Protein AF-A0A375EE39-F1 (afdb_monomer)

Solvent-accessible surface area (backbone atoms only — not comparable to full-atom values): 5450 Å² total; per-residue (Å²): 112,99,53,68,86,57,67,49,69,50,74,69,42,86,95,70,42,64,50,80,46,69,69,81,86,73,96,62,90,84,80,84,76,62,65,34,84,89,74,76,37,60,83,57,94,80,86,80,92,66,60,76,90,55,41,67,81,78,46,63,74,92,48,50,66,56,51,52,51,50,53,51,59,52,64,76,52,83,119

Sequence (79 aa):
MPWGEDYRETEPYSKGKVGRLYLALSRRGDVSLPVSAELGRPEHLEFRWVPLERAKEVLPPRFWWILQWAQVKVSSEGV

Secondary structure (DSSP, 8-state):
-TTTT-EEEPPPBTTTB--EEE----SS-----PBPTTTSSBS-S------GGGHHHHS-GGGHHHHHHHHHHHHHTT-

Mean predicted aligned error: 4.64 Å

Organism: NCBI:txid164546

InterPro domains:
  IPR015797 NUDIX hydrolase-like domain superfamily [SSF55811] (13-71)

Radius of gyration: 14.57 Å; Cα contacts (8 Å, |Δi|>4): 60; chains: 1; bounding box: 31×24×38 Å

Structure (mmCIF, N/CA/C/O backbone):
data_AF-A0A375EE39-F1
#
_entry.id   AF-A0A375EE39-F1
#
loop_
_atom_site.group_PDB
_atom_site.id
_atom_site.type_symbol
_atom_site.label_atom_id
_atom_site.label_alt_id
_atom_site.label_comp_id
_atom_site.label_asym_id
_atom_site.label_entity_id
_atom_site.label_seq_id
_atom_site.pdbx_PDB_ins_code
_atom_site.Cartn_x
_atom_site.Cartn_y
_atom_site.Cartn_z
_atom_site.occupancy
_atom_site.B_iso_or_equiv
_atom_site.auth_seq_id
_atom_site.auth_comp_id
_atom_site.auth_asym_id
_atom_site.auth_atom_id
_atom_site.pdbx_PDB_model_num
ATOM 1 N N . MET A 1 1 ? -15.640 6.568 0.300 1.00 64.12 1 MET A N 1
ATOM 2 C CA . MET A 1 1 ? -14.815 5.509 0.931 1.00 64.12 1 MET A CA 1
ATOM 3 C C . MET A 1 1 ? -14.542 5.908 2.374 1.00 64.12 1 MET A C 1
ATOM 5 O O . MET A 1 1 ? -14.510 7.112 2.599 1.00 64.12 1 MET A O 1
ATOM 9 N N . PRO A 1 2 ? -14.360 4.962 3.315 1.00 83.38 2 PRO A N 1
ATOM 10 C CA . PRO A 1 2 ? -14.264 5.262 4.752 1.00 83.38 2 PRO A CA 1
ATOM 11 C C . PRO A 1 2 ? -13.189 6.306 5.090 1.00 83.38 2 PRO A C 1
ATOM 13 O O . PRO A 1 2 ? -13.439 7.206 5.876 1.00 83.38 2 PRO A O 1
ATOM 16 N N . TRP A 1 3 ? -12.047 6.266 4.394 1.00 90.31 3 TRP A N 1
ATOM 17 C CA . TRP A 1 3 ? -10.894 7.132 4.678 1.00 90.31 3 TRP A CA 1
ATOM 18 C C . TRP A 1 3 ? -10.707 8.3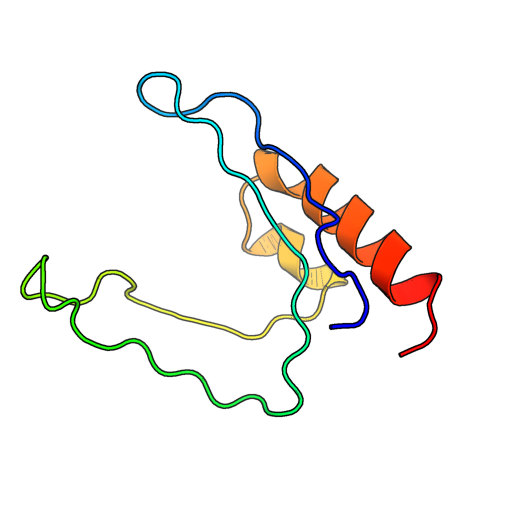07 3.705 1.00 90.31 3 TRP A C 1
ATOM 20 O O . TRP A 1 3 ? -9.742 9.057 3.829 1.00 90.31 3 TRP A O 1
ATOM 30 N N . GLY A 1 4 ? -11.639 8.496 2.761 1.00 88.56 4 GLY A N 1
ATOM 31 C CA . GLY A 1 4 ? -11.650 9.639 1.841 1.00 88.56 4 GLY A CA 1
ATOM 32 C C . GLY A 1 4 ? -10.318 9.863 1.117 1.00 88.56 4 GLY A C 1
ATOM 33 O O . GLY A 1 4 ? -9.846 8.984 0.399 1.00 88.56 4 GLY A O 1
ATOM 34 N N . GLU A 1 5 ? -9.746 11.051 1.310 1.00 92.19 5 GLU A N 1
ATOM 35 C CA . GLU A 1 5 ? -8.475 11.487 0.721 1.00 92.19 5 GLU A CA 1
ATOM 36 C C . GLU A 1 5 ? -7.310 11.464 1.725 1.00 92.19 5 GLU A C 1
ATOM 38 O O . GLU A 1 5 ? -6.251 12.002 1.422 1.00 92.19 5 GLU A O 1
ATOM 43 N N . ASP A 1 6 ? -7.466 10.872 2.918 1.00 94.19 6 ASP A N 1
ATOM 44 C CA . ASP A 1 6 ? -6.352 10.774 3.871 1.00 94.19 6 ASP A CA 1
ATOM 45 C C . ASP A 1 6 ? -5.250 9.876 3.288 1.00 94.19 6 ASP A C 1
ATOM 47 O O . ASP A 1 6 ? -5.495 8.746 2.850 1.00 94.19 6 ASP A O 1
ATOM 51 N N . TYR A 1 7 ? -4.025 10.397 3.269 1.00 96.19 7 TYR A N 1
ATOM 52 C CA . TYR A 1 7 ? -2.877 9.732 2.669 1.00 96.19 7 TYR A CA 1
ATOM 53 C C . TYR A 1 7 ? -1.622 9.899 3.506 1.00 96.19 7 TYR A C 1
ATOM 55 O O . TYR A 1 7 ? -1.485 10.815 4.322 1.00 96.19 7 TYR A O 1
ATOM 63 N N . ARG A 1 8 ? -0.648 9.032 3.247 1.00 96.69 8 ARG A N 1
ATOM 64 C CA . ARG A 1 8 ? 0.717 9.182 3.747 1.00 96.69 8 ARG A CA 1
ATOM 65 C C . ARG A 1 8 ? 1.717 9.097 2.606 1.00 96.69 8 ARG A C 1
ATOM 67 O O . ARG A 1 8 ? 1.527 8.343 1.655 1.00 96.69 8 ARG A O 1
ATOM 74 N N . GLU A 1 9 ? 2.758 9.913 2.693 1.00 96.12 9 GLU A N 1
ATOM 75 C CA . GLU A 1 9 ? 3.813 9.993 1.685 1.00 96.12 9 GLU A CA 1
ATOM 76 C C . GLU A 1 9 ? 5.022 9.172 2.104 1.00 96.12 9 GLU A C 1
ATOM 78 O O . GLU A 1 9 ? 5.464 9.267 3.242 1.00 96.12 9 GLU A O 1
ATOM 83 N N . THR A 1 10 ? 5.587 8.388 1.192 1.00 93.19 10 THR A N 1
ATOM 84 C CA . THR A 1 10 ? 6.879 7.741 1.436 1.00 93.19 10 THR A CA 1
ATOM 85 C C . THR A 1 10 ? 7.984 8.782 1.586 1.00 93.19 10 THR A C 1
ATOM 87 O O . THR A 1 10 ? 7.906 9.875 1.030 1.00 93.19 10 THR A O 1
ATOM 90 N N . GLU A 1 11 ? 9.093 8.400 2.211 1.00 91.19 11 GLU A N 1
ATOM 91 C CA 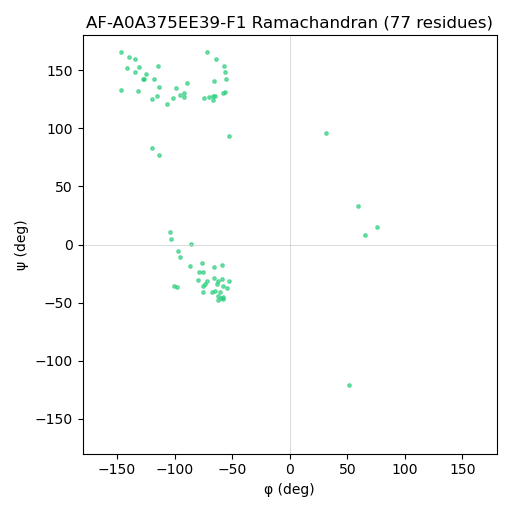. GLU A 1 11 ? 10.347 9.117 1.974 1.00 91.19 11 GLU A CA 1
ATOM 92 C C . GLU A 1 11 ? 10.689 9.109 0.467 1.00 91.19 11 GLU A C 1
ATOM 94 O O . GLU A 1 11 ? 10.260 8.195 -0.259 1.00 91.19 11 GLU A O 1
ATOM 99 N N . PRO A 1 12 ? 11.450 10.100 -0.032 1.00 93.00 12 PRO A N 1
ATOM 100 C CA . PRO A 1 12 ? 11.901 10.107 -1.414 1.00 93.00 12 PRO A CA 1
ATOM 101 C C . PRO A 1 12 ? 12.678 8.833 -1.763 1.00 93.00 12 PRO A C 1
ATOM 103 O O . PRO A 1 12 ? 13.613 8.436 -1.071 1.00 93.00 12 PRO A O 1
ATOM 106 N N . TYR A 1 13 ? 12.325 8.203 -2.877 1.00 87.44 13 TYR A N 1
ATOM 107 C CA . TYR A 1 13 ? 12.984 7.008 -3.398 1.00 87.44 13 TYR A CA 1
ATOM 108 C C . TYR A 1 13 ? 13.236 7.153 -4.899 1.00 87.44 13 TYR A C 1
ATOM 110 O O . TYR A 1 13 ? 12.616 7.979 -5.550 1.00 87.44 13 TYR A O 1
ATOM 118 N N . SER A 1 14 ? 14.167 6.368 -5.452 1.00 85.94 14 SER A N 1
ATOM 119 C CA . SER A 1 14 ? 14.487 6.267 -6.893 1.00 85.94 14 SER A CA 1
ATOM 120 C C . SER A 1 14 ? 14.279 7.547 -7.721 1.00 85.94 14 SER A C 1
ATOM 122 O O . SER A 1 14 ? 13.186 7.817 -8.223 1.00 85.94 14 SER A O 1
ATOM 124 N N . LYS A 1 15 ? 15.355 8.316 -7.928 1.00 92.31 15 LYS A N 1
ATOM 125 C CA . LYS A 1 15 ? 15.316 9.604 -8.649 1.00 92.31 15 LYS A CA 1
ATOM 126 C C . LYS A 1 15 ? 14.373 10.639 -8.001 1.00 92.31 15 LYS A C 1
ATOM 128 O O . LYS A 1 15 ? 13.771 11.441 -8.703 1.00 92.31 15 LYS A O 1
ATOM 133 N N . GLY A 1 16 ? 14.249 10.618 -6.670 1.00 92.88 16 GLY A N 1
ATOM 134 C CA . GLY A 1 16 ? 13.498 11.623 -5.903 1.00 92.88 16 GLY 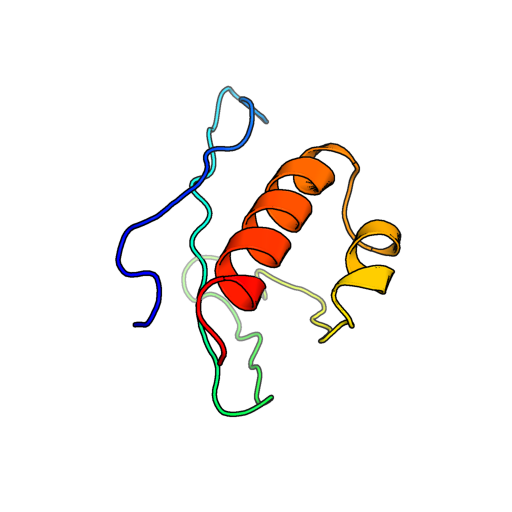A CA 1
ATOM 135 C C . GLY A 1 16 ? 11.973 11.486 -5.957 1.00 92.88 16 GLY A C 1
ATOM 136 O O . GLY A 1 16 ? 11.270 12.424 -5.595 1.00 92.88 16 GLY A O 1
ATOM 137 N N . LYS A 1 17 ? 11.444 10.342 -6.401 1.00 94.94 17 LYS A N 1
ATOM 138 C CA . LYS A 1 17 ? 10.005 10.065 -6.395 1.00 94.94 17 LYS A CA 1
ATOM 139 C C . LYS A 1 17 ? 9.472 9.988 -4.967 1.00 94.94 17 LYS A C 1
ATOM 141 O O . LYS A 1 17 ? 10.091 9.377 -4.103 1.00 94.94 17 LYS A O 1
ATOM 146 N N . VAL A 1 18 ? 8.280 10.534 -4.754 1.00 95.06 18 VAL A N 1
ATOM 147 C CA . VAL A 1 18 ? 7.520 10.420 -3.503 1.00 95.06 18 VAL A CA 1
ATOM 148 C C . VAL A 1 18 ? 6.202 9.728 -3.823 1.00 95.06 18 VAL A C 1
ATOM 150 O O . VAL A 1 18 ? 5.486 10.140 -4.734 1.00 95.06 18 VAL A O 1
ATOM 153 N N . GLY A 1 19 ? 5.907 8.632 -3.125 1.00 94.25 19 GLY A N 1
ATOM 154 C CA . GLY A 1 19 ? 4.674 7.876 -3.316 1.00 94.25 19 GLY A CA 1
ATOM 155 C C . GLY A 1 19 ? 3.614 8.315 -2.317 1.00 94.25 19 GLY A C 1
ATOM 156 O O . GLY A 1 19 ? 3.888 8.308 -1.122 1.00 94.25 19 GLY A O 1
ATOM 157 N N . ARG A 1 20 ? 2.407 8.643 -2.786 1.00 96.06 20 ARG A N 1
ATOM 158 C CA . ARG A 1 20 ? 1.229 8.839 -1.927 1.00 96.06 20 ARG A CA 1
ATOM 159 C C . ARG A 1 20 ? 0.462 7.534 -1.793 1.00 96.06 20 ARG A C 1
ATOM 161 O O . ARG A 1 20 ? 0.118 6.915 -2.797 1.00 96.06 20 ARG A O 1
ATOM 168 N N . LEU A 1 21 ? 0.207 7.128 -0.557 1.00 95.06 21 LE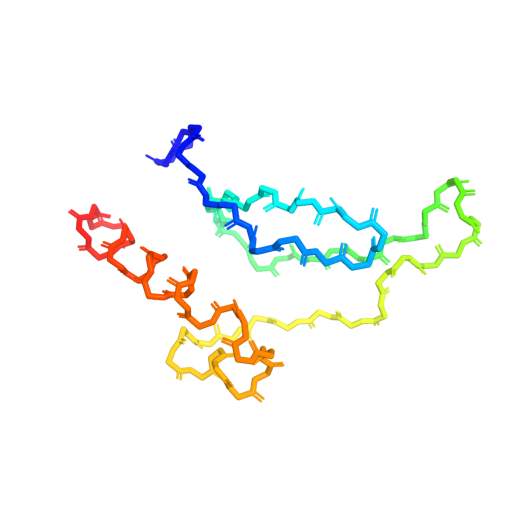U A N 1
ATOM 169 C CA . LEU A 1 21 ? -0.488 5.893 -0.219 1.00 95.06 21 LEU A CA 1
ATOM 170 C C . LEU A 1 21 ? -1.809 6.223 0.466 1.00 95.06 21 LEU A C 1
ATOM 172 O O . LEU A 1 21 ? -1.832 6.967 1.445 1.00 95.06 21 LEU A O 1
ATOM 176 N N . TYR A 1 22 ? -2.881 5.635 -0.054 1.00 95.25 22 TYR A N 1
ATOM 177 C CA . TYR A 1 22 ? -4.253 5.793 0.418 1.00 95.25 22 TYR A CA 1
ATOM 178 C C . TYR A 1 22 ? -4.763 4.462 0.970 1.00 95.25 22 TYR A C 1
ATOM 180 O O . TYR A 1 22 ? -4.327 3.394 0.530 1.00 95.25 22 TYR A O 1
ATOM 188 N N . LEU A 1 23 ? -5.716 4.518 1.900 1.00 94.00 23 LEU A N 1
ATOM 189 C CA . LEU A 1 23 ? -6.428 3.331 2.368 1.00 94.00 23 LEU A CA 1
ATOM 190 C C . LEU A 1 23 ? -7.690 3.116 1.541 1.00 94.00 23 LEU A C 1
ATOM 192 O O . LEU A 1 23 ? -8.509 4.019 1.374 1.00 94.00 23 LEU A O 1
ATOM 196 N N . ALA A 1 24 ? -7.864 1.889 1.064 1.00 91.62 24 ALA A N 1
ATOM 197 C CA . ALA A 1 24 ? -9.042 1.463 0.329 1.00 91.62 24 ALA A CA 1
ATOM 198 C C . ALA A 1 24 ? -9.661 0.236 1.000 1.00 91.62 24 ALA A C 1
ATOM 200 O O . ALA A 1 24 ? -8.959 -0.610 1.551 1.00 91.62 24 ALA A O 1
ATOM 201 N N . LEU A 1 25 ? -10.989 0.139 0.930 1.00 91.50 25 LEU A N 1
ATOM 202 C CA . LEU A 1 25 ? -11.740 -1.015 1.413 1.00 91.50 25 LEU A CA 1
ATOM 203 C C . LEU A 1 25 ? -12.233 -1.822 0.21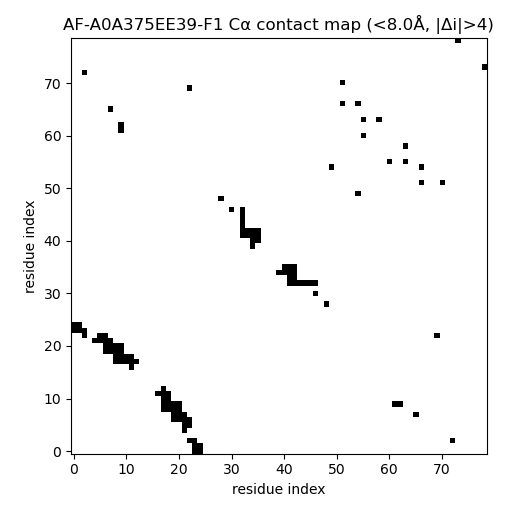6 1.00 91.50 25 LEU A C 1
ATOM 205 O O . LEU A 1 25 ? -13.013 -1.308 -0.589 1.00 91.50 25 LEU A O 1
ATOM 209 N N . SER A 1 26 ? -11.843 -3.093 0.142 1.00 91.12 26 SER A N 1
ATOM 210 C CA . SER A 1 26 ? -12.476 -4.050 -0.761 1.00 91.12 26 SER A CA 1
ATOM 211 C C . SER A 1 26 ? -13.446 -4.935 0.012 1.00 91.12 26 SER A C 1
ATOM 213 O O . SER A 1 26 ? -13.074 -5.568 0.994 1.00 91.12 26 SER A O 1
ATOM 215 N N . ARG A 1 27 ? -14.701 -5.005 -0.447 1.00 89.81 27 ARG A N 1
ATOM 216 C CA . ARG A 1 27 ? -15.722 -5.894 0.141 1.00 89.81 27 ARG A CA 1
ATOM 217 C C . ARG A 1 27 ? -15.538 -7.359 -0.264 1.00 89.81 27 ARG A C 1
ATOM 219 O O . ARG A 1 27 ? -16.174 -8.233 0.313 1.00 89.81 27 ARG A O 1
ATOM 226 N N . ARG A 1 28 ? -14.736 -7.612 -1.302 1.00 91.75 28 ARG A N 1
ATOM 227 C CA . ARG A 1 28 ? -14.451 -8.941 -1.856 1.00 91.75 28 ARG A CA 1
ATOM 228 C C . ARG A 1 28 ? -12.947 -9.122 -2.024 1.00 91.75 28 ARG A C 1
ATOM 230 O O . ARG A 1 28 ? -12.220 -8.149 -2.204 1.00 91.75 28 ARG A O 1
ATOM 237 N N . GLY A 1 29 ? -12.490 -10.366 -1.973 1.00 90.56 29 GLY A N 1
ATOM 238 C CA . GLY A 1 29 ? -11.072 -10.704 -2.103 1.00 90.56 29 GLY A CA 1
ATOM 239 C C . GLY A 1 29 ? -10.584 -10.869 -3.544 1.00 90.56 29 GLY A C 1
ATOM 240 O O . GLY A 1 29 ? -9.413 -11.189 -3.733 1.00 90.56 29 GLY A O 1
ATOM 241 N N . ASP A 1 30 ? -11.449 -10.689 -4.543 1.00 93.56 30 ASP A N 1
ATOM 242 C CA . ASP A 1 30 ? -11.100 -10.894 -5.949 1.00 93.56 30 ASP A CA 1
ATOM 243 C C . ASP A 1 30 ? -10.075 -9.849 -6.415 1.00 93.56 30 ASP A C 1
ATOM 245 O O . ASP A 1 30 ? -10.303 -8.644 -6.301 1.00 93.56 30 ASP A O 1
ATOM 249 N N . VAL A 1 31 ? -8.941 -10.312 -6.949 1.00 93.00 31 VAL A N 1
ATOM 250 C CA . VAL A 1 31 ? -7.865 -9.460 -7.473 1.00 93.00 31 VAL A CA 1
ATOM 251 C C . VAL A 1 31 ? -7.445 -9.954 -8.851 1.00 93.00 31 VAL A C 1
ATOM 253 O O . VAL A 1 31 ? -7.197 -11.141 -9.048 1.00 93.00 31 VAL A O 1
ATOM 25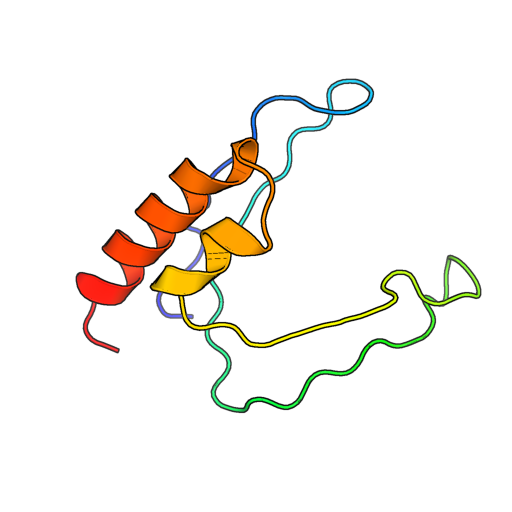6 N N . SER A 1 32 ? -7.334 -9.027 -9.801 1.00 92.25 32 SER A N 1
ATOM 257 C CA . SER A 1 32 ? -6.808 -9.275 -11.145 1.00 92.25 32 SER A CA 1
ATOM 258 C C . SER A 1 32 ? -5.495 -8.524 -11.350 1.00 92.25 32 SER A C 1
ATOM 260 O O . SER A 1 32 ? -5.426 -7.335 -11.044 1.00 92.25 32 SER A O 1
ATOM 262 N N . LEU A 1 33 ? -4.493 -9.183 -11.934 1.00 93.44 33 LEU A N 1
ATOM 263 C CA . LEU A 1 33 ? -3.218 -8.576 -12.337 1.00 93.44 33 LEU A CA 1
ATOM 264 C C . LEU A 1 33 ? -3.102 -8.594 -13.873 1.00 93.44 33 LEU A C 1
ATOM 266 O O . LEU A 1 33 ? -2.458 -9.486 -14.428 1.00 93.44 33 LEU A O 1
ATOM 270 N N . PRO A 1 34 ? -3.791 -7.684 -14.588 1.00 93.19 34 PRO A N 1
ATOM 271 C CA . PRO A 1 34 ? -3.808 -7.696 -16.045 1.00 93.19 34 PRO A CA 1
ATOM 272 C C . PRO A 1 34 ? -2.471 -7.245 -16.649 1.00 93.19 34 PRO A C 1
ATOM 274 O O . PRO A 1 34 ? -1.623 -6.628 -16.001 1.00 93.19 34 PRO A O 1
ATOM 277 N N . VAL A 1 35 ? -2.313 -7.518 -17.943 1.00 94.06 35 VAL A N 1
ATOM 278 C CA . VAL A 1 35 ? -1.256 -6.918 -18.761 1.00 94.06 35 VAL A CA 1
ATOM 279 C C . VAL A 1 35 ? -1.527 -5.420 -18.888 1.00 94.06 35 VAL A C 1
ATOM 281 O O . VAL A 1 35 ? -2.623 -5.020 -19.280 1.00 94.06 35 VAL A O 1
ATOM 284 N N . SER A 1 36 ? -0.529 -4.593 -18.573 1.00 92.31 36 SER A N 1
ATOM 285 C CA . SER A 1 36 ? -0.632 -3.151 -18.791 1.00 92.31 36 SER A CA 1
ATOM 286 C C . SER A 1 36 ? -0.595 -2.867 -20.291 1.00 92.31 36 SER A C 1
ATOM 288 O O . SER A 1 36 ? 0.325 -3.303 -20.985 1.00 92.31 36 SER A O 1
ATOM 290 N N . ALA A 1 37 ? -1.589 -2.129 -20.791 1.00 90.81 37 ALA A N 1
ATOM 291 C CA . ALA A 1 37 ? -1.667 -1.750 -22.201 1.00 90.81 37 ALA A CA 1
ATOM 292 C C . ALA A 1 37 ? -0.475 -0.879 -22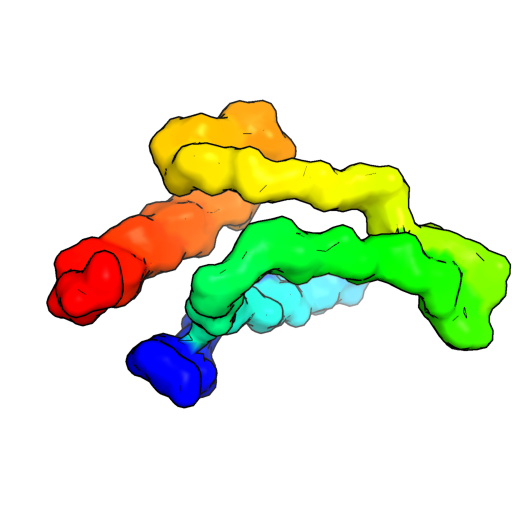.638 1.00 90.81 37 ALA A C 1
ATOM 294 O O . ALA A 1 37 ? -0.035 -0.974 -23.777 1.00 90.81 37 ALA A O 1
ATOM 295 N N . GLU A 1 38 ? 0.070 -0.071 -21.725 1.00 94.19 38 GLU A N 1
ATOM 296 C CA . GLU A 1 38 ? 1.236 0.781 -21.981 1.00 94.19 38 GLU A CA 1
ATOM 297 C C . GLU A 1 38 ? 2.539 -0.029 -22.010 1.00 94.19 38 GLU A C 1
ATOM 299 O O . GLU A 1 38 ? 3.397 0.190 -22.861 1.00 94.19 38 GLU A O 1
ATOM 304 N N . LEU A 1 39 ? 2.690 -0.991 -21.094 1.00 91.75 39 LEU A N 1
ATOM 305 C CA . LEU A 1 39 ? 3.924 -1.773 -20.969 1.00 91.75 39 LEU A CA 1
ATOM 306 C C . LEU A 1 39 ? 3.958 -3.002 -21.889 1.00 91.75 39 LEU A C 1
ATOM 308 O O . LEU A 1 39 ? 5.025 -3.588 -22.072 1.00 91.75 39 LEU A O 1
ATOM 312 N N . GLY A 1 40 ? 2.806 -3.450 -22.400 1.00 94.00 40 GLY A N 1
ATOM 313 C CA . GLY A 1 40 ? 2.662 -4.685 -23.182 1.00 94.00 40 GLY A CA 1
ATOM 314 C C . GLY A 1 40 ? 2.943 -5.970 -22.391 1.00 94.00 40 GLY A C 1
ATOM 315 O O . GLY A 1 40 ? 3.016 -7.053 -22.968 1.00 94.00 40 GLY A O 1
ATOM 316 N N . ARG A 1 41 ? 3.118 -5.867 -21.068 1.00 91.75 41 ARG A N 1
ATOM 317 C CA . ARG A 1 41 ? 3.408 -6.979 -20.147 1.00 91.75 41 ARG A CA 1
ATOM 318 C C . ARG A 1 41 ? 2.769 -6.740 -18.771 1.00 91.75 41 ARG A C 1
ATOM 320 O O . ARG A 1 41 ? 2.365 -5.608 -18.491 1.00 91.75 41 ARG A O 1
ATOM 327 N N . PRO A 1 42 ? 2.675 -7.763 -17.900 1.00 92.25 42 PRO A N 1
ATOM 328 C CA . PRO A 1 42 ? 2.235 -7.563 -16.524 1.00 92.25 42 PRO A CA 1
ATOM 329 C C . PRO A 1 42 ? 3.135 -6.554 -15.806 1.00 92.25 42 PRO A C 1
ATOM 331 O O . PRO A 1 42 ? 4.366 -6.651 -15.850 1.00 92.25 42 PRO A O 1
ATOM 334 N N . GLU A 1 43 ? 2.512 -5.574 -15.156 1.00 92.25 43 GLU A N 1
ATOM 335 C CA . GLU A 1 43 ? 3.211 -4.633 -14.277 1.00 92.25 43 GLU A CA 1
ATOM 336 C C . GLU A 1 43 ? 3.566 -5.292 -12.938 1.00 92.25 43 GLU A C 1
ATOM 338 O O . GLU A 1 43 ? 4.644 -5.070 -12.383 1.00 92.25 43 GLU A O 1
ATOM 343 N N . HIS A 1 44 ? 2.680 -6.167 -12.459 1.00 91.56 44 HIS A N 1
ATOM 344 C CA . HIS A 1 44 ? 2.829 -6.924 -11.225 1.00 91.56 44 HIS A CA 1
ATOM 345 C C . HIS A 1 44 ? 2.863 -8.425 -11.517 1.00 91.56 44 HIS A C 1
ATOM 347 O O . HIS A 1 44 ? 2.160 -8.908 -12.403 1.00 91.56 44 HIS A O 1
ATOM 353 N N . LEU A 1 45 ? 3.692 -9.154 -10.766 1.00 90.56 45 LEU A N 1
ATOM 354 C CA . LEU A 1 45 ? 3.897 -10.597 -10.937 1.00 90.56 45 LEU A CA 1
ATOM 355 C C . LEU A 1 45 ? 3.073 -11.441 -9.955 1.00 90.56 45 LEU A C 1
ATOM 357 O O . LEU A 1 45 ? 2.594 -12.505 -10.324 1.00 90.56 45 LEU A O 1
ATOM 361 N N . GLU A 1 46 ? 2.904 -10.977 -8.716 1.00 93.50 46 GLU A N 1
ATOM 362 C CA . GLU A 1 46 ? 2.190 -11.695 -7.654 1.00 93.50 46 GLU A CA 1
ATOM 363 C C . GLU A 1 46 ? 1.361 -10.714 -6.820 1.00 93.50 46 GLU A C 1
ATOM 365 O O . GLU A 1 46 ? 1.715 -9.542 -6.667 1.00 93.50 46 GLU A O 1
ATOM 370 N N . PHE A 1 47 ? 0.268 -11.224 -6.251 1.00 93.56 47 PHE A N 1
ATOM 371 C CA . PHE A 1 47 ? -0.497 -10.570 -5.202 1.00 93.56 47 PHE A CA 1
ATOM 372 C C . PHE A 1 47 ? -0.832 -11.567 -4.086 1.00 93.56 47 PHE A C 1
ATOM 374 O O . PHE A 1 47 ? -1.061 -12.750 -4.343 1.00 93.56 47 PHE A O 1
ATOM 381 N N . ARG A 1 48 ? -0.920 -11.069 -2.847 1.00 93.62 48 ARG A N 1
ATOM 382 C CA . ARG A 1 48 ? -1.383 -11.841 -1.694 1.00 93.62 48 ARG A CA 1
ATOM 383 C C . ARG A 1 48 ? -2.140 -10.965 -0.700 1.00 93.62 48 ARG A C 1
ATOM 385 O O . ARG A 1 48 ? -1.629 -9.931 -0.276 1.00 93.62 48 ARG A O 1
ATOM 392 N N . TRP A 1 49 ? -3.303 -11.439 -0.251 1.00 94.50 49 TRP A N 1
ATOM 393 C CA . TRP A 1 49 ? -3.931 -10.942 0.975 1.00 94.50 49 TRP A CA 1
ATOM 394 C C . TRP A 1 49 ? -3.174 -11.482 2.183 1.00 94.50 49 TRP A C 1
ATOM 396 O O . TRP A 1 49 ? -2.995 -12.692 2.320 1.00 94.50 49 TRP A O 1
ATOM 406 N N . VAL A 1 50 ? -2.737 -10.593 3.067 1.00 95.25 50 VAL A N 1
ATOM 40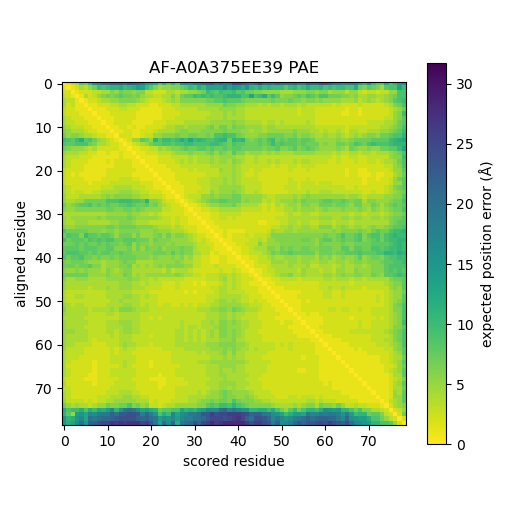7 C CA . VAL A 1 50 ? -2.020 -10.961 4.291 1.00 95.25 50 VAL A CA 1
ATOM 408 C C . VAL A 1 50 ? -2.700 -10.330 5.502 1.00 95.25 50 VAL A C 1
ATOM 410 O O . VAL A 1 50 ? -3.141 -9.183 5.402 1.00 95.25 50 VAL A O 1
ATOM 413 N N . PRO A 1 51 ? -2.773 -11.034 6.649 1.00 92.75 51 PRO A N 1
ATOM 414 C CA . PRO A 1 51 ? -3.123 -10.400 7.914 1.00 92.75 51 PRO A CA 1
ATOM 415 C C . PRO A 1 51 ? -2.173 -9.235 8.202 1.00 92.75 51 PRO A C 1
ATOM 417 O O . PRO A 1 51 ? -0.972 -9.320 7.913 1.00 92.75 51 PRO A O 1
ATOM 420 N N . LEU A 1 52 ? -2.698 -8.155 8.776 1.00 90.81 52 LEU A N 1
ATOM 421 C CA . LEU A 1 52 ? -1.956 -6.913 8.998 1.00 90.81 52 LEU A CA 1
ATOM 422 C C . LEU A 1 52 ? -0.698 -7.135 9.854 1.00 90.81 52 LEU A C 1
ATOM 424 O O . LEU A 1 52 ? 0.362 -6.569 9.596 1.00 90.81 52 LEU A O 1
ATOM 428 N N . GLU A 1 53 ? -0.797 -8.038 10.820 1.00 89.81 53 GLU A N 1
ATOM 429 C CA . GLU A 1 53 ? 0.241 -8.428 11.771 1.00 89.81 53 GLU A CA 1
ATOM 430 C C . GLU A 1 53 ? 1.412 -9.130 11.072 1.00 89.81 53 GLU A C 1
ATOM 432 O O . GLU A 1 53 ? 2.554 -9.031 11.517 1.00 89.81 53 GLU A O 1
ATOM 437 N N . ARG A 1 54 ? 1.139 -9.805 9.948 1.00 94.69 54 ARG A N 1
ATOM 438 C CA . ARG A 1 54 ? 2.131 -10.518 9.127 1.00 94.69 54 ARG A CA 1
ATOM 439 C C . ARG A 1 54 ? 2.649 -9.667 7.969 1.00 94.69 54 ARG A C 1
ATOM 441 O O . ARG A 1 54 ? 3.641 -10.028 7.343 1.00 94.69 54 ARG A O 1
ATOM 448 N N . ALA A 1 55 ? 2.037 -8.515 7.687 1.00 94.69 55 ALA A N 1
ATOM 449 C CA . ALA A 1 55 ? 2.417 -7.669 6.555 1.00 94.69 55 ALA A CA 1
ATOM 450 C C . ALA A 1 55 ? 3.887 -7.204 6.613 1.00 94.69 55 ALA A C 1
ATOM 452 O O . ALA A 1 55 ? 4.529 -7.055 5.572 1.00 94.69 55 ALA A O 1
ATOM 453 N N . LYS A 1 56 ? 4.456 -7.044 7.818 1.00 93.50 56 LYS A N 1
ATOM 454 C CA . LYS A 1 56 ? 5.872 -6.676 8.018 1.00 93.50 56 LYS A CA 1
ATOM 455 C C . LYS A 1 56 ? 6.870 -7.737 7.542 1.00 93.50 56 LYS A C 1
ATOM 457 O O . LYS A 1 56 ? 8.024 -7.394 7.320 1.00 93.50 56 LYS A O 1
ATOM 462 N N . GLU A 1 57 ? 6.446 -8.990 7.382 1.00 94.44 57 GLU A N 1
ATOM 463 C CA . GLU A 1 57 ? 7.298 -10.080 6.878 1.00 94.44 57 GLU A CA 1
ATOM 464 C C . GLU A 1 57 ? 7.459 -10.041 5.360 1.00 94.44 57 GLU A C 1
ATOM 466 O O . GLU A 1 57 ? 8.433 -10.563 4.826 1.00 94.44 57 GLU A O 1
ATOM 471 N N . VAL A 1 58 ? 6.501 -9.425 4.666 1.00 94.00 58 VAL A N 1
ATOM 472 C CA . VAL A 1 58 ? 6.486 -9.322 3.203 1.00 94.00 58 VAL A CA 1
ATOM 473 C C . VAL A 1 58 ? 6.969 -7.945 2.751 1.00 94.00 58 VAL A C 1
ATOM 475 O O . VAL A 1 58 ? 7.636 -7.819 1.725 1.00 94.00 58 VAL A O 1
ATOM 478 N N . LEU A 1 59 ? 6.639 -6.895 3.508 1.00 91.94 59 LEU A N 1
ATOM 479 C CA . LEU A 1 59 ? 6.944 -5.521 3.127 1.00 91.94 59 LEU A CA 1
ATOM 480 C C . LEU A 1 59 ? 8.323 -5.055 3.622 1.00 91.94 59 LEU A C 1
ATOM 482 O O . LEU A 1 59 ? 8.673 -5.275 4.784 1.00 91.94 59 LEU A O 1
ATOM 486 N N . PRO A 1 60 ? 9.077 -4.308 2.788 1.00 91.81 60 PRO A N 1
ATOM 487 C CA . PRO A 1 60 ? 10.316 -3.666 3.211 1.00 91.81 60 PRO A CA 1
ATOM 488 C C . PRO A 1 60 ? 10.122 -2.732 4.424 1.00 91.81 60 PRO A C 1
ATOM 490 O O . PRO A 1 60 ? 9.094 -2.048 4.493 1.00 91.81 60 PRO A O 1
ATOM 493 N N . PRO A 1 61 ? 11.132 -2.581 5.308 1.00 92.31 61 PRO A N 1
ATOM 494 C CA . PRO A 1 61 ? 11.022 -1.782 6.534 1.00 92.31 61 PRO A CA 1
ATOM 495 C C . PRO A 1 61 ? 10.524 -0.345 6.359 1.00 92.31 61 PRO A C 1
ATOM 497 O O . PRO A 1 61 ? 9.795 0.170 7.204 1.00 92.31 61 PRO A O 1
ATOM 500 N N . ARG A 1 62 ? 10.832 0.287 5.220 1.00 90.19 62 ARG A N 1
ATOM 501 C CA . ARG A 1 62 ? 10.375 1.649 4.890 1.00 90.19 62 ARG A CA 1
ATOM 502 C C . ARG A 1 62 ? 8.850 1.824 4.865 1.00 90.19 62 ARG A C 1
ATOM 504 O O . ARG A 1 62 ? 8.381 2.953 4.906 1.00 90.19 62 ARG A O 1
ATOM 511 N N 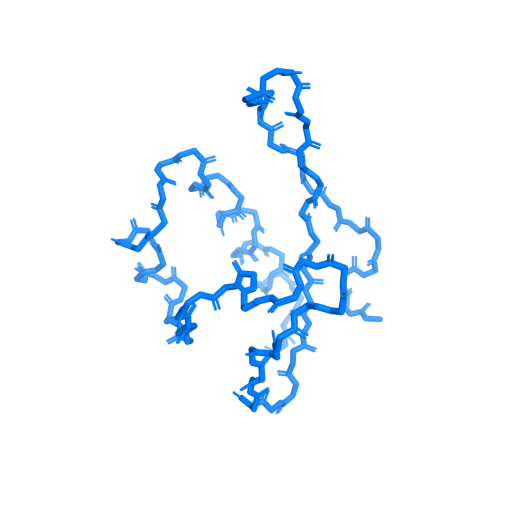. PHE A 1 63 ? 8.080 0.738 4.778 1.00 92.88 63 PHE A N 1
ATOM 512 C CA . PHE A 1 63 ? 6.614 0.775 4.795 1.00 92.88 63 PHE A CA 1
ATOM 513 C C . PHE A 1 63 ? 6.010 0.496 6.176 1.00 92.88 63 PHE A C 1
ATOM 515 O O . PHE A 1 63 ? 4.797 0.603 6.344 1.00 92.88 63 PHE A O 1
ATOM 522 N N . TRP A 1 64 ? 6.810 0.145 7.186 1.00 93.69 64 TRP A N 1
ATOM 523 C CA . TRP A 1 64 ? 6.277 -0.257 8.490 1.00 93.69 64 TRP A CA 1
ATOM 524 C C . TRP A 1 64 ? 5.509 0.855 9.205 1.00 93.69 64 TRP A C 1
ATOM 526 O O . TRP A 1 64 ? 4.513 0.573 9.868 1.00 93.69 64 TRP A O 1
ATOM 536 N N . TRP A 1 65 ? 5.925 2.110 9.047 1.00 94.25 65 TRP A N 1
ATOM 537 C CA . TRP A 1 65 ? 5.218 3.246 9.637 1.00 94.25 65 TRP A CA 1
ATOM 538 C C . TRP A 1 65 ? 3.878 3.523 8.927 1.00 94.25 65 TRP A C 1
ATOM 540 O O . TRP A 1 65 ? 2.907 3.908 9.575 1.00 94.25 65 TRP A O 1
ATOM 550 N N . ILE A 1 66 ? 3.781 3.242 7.621 1.00 94.12 66 ILE A N 1
ATOM 551 C CA . ILE A 1 66 ? 2.513 3.294 6.877 1.00 94.12 66 ILE A CA 1
ATOM 552 C C . ILE A 1 66 ? 1.572 2.187 7.357 1.00 94.12 66 ILE A C 1
ATOM 554 O O . ILE A 1 66 ? 0.389 2.449 7.554 1.00 94.12 66 ILE A O 1
ATOM 558 N N . LEU A 1 67 ? 2.084 0.976 7.612 1.00 94.38 67 LEU A N 1
ATOM 559 C CA . LEU A 1 67 ? 1.284 -0.104 8.205 1.00 94.38 67 LEU A CA 1
ATOM 560 C C . LEU A 1 67 ? 0.747 0.278 9.588 1.00 94.38 67 LEU A C 1
ATOM 562 O O . LEU A 1 67 ? -0.410 0.007 9.889 1.00 94.38 67 LEU A O 1
ATOM 566 N N . GLN A 1 68 ? 1.565 0.932 10.416 1.00 94.69 68 GLN A N 1
ATOM 567 C CA . GLN A 1 68 ? 1.128 1.416 11.725 1.00 94.69 68 GLN A CA 1
ATOM 568 C C . GLN A 1 68 ? 0.012 2.460 11.594 1.00 94.69 68 GLN A C 1
ATOM 570 O O . GLN A 1 68 ? -0.985 2.388 12.308 1.00 94.69 68 GLN A O 1
ATOM 575 N N . TRP A 1 69 ? 0.148 3.408 10.663 1.00 94.94 69 TRP A N 1
ATOM 576 C CA . TRP A 1 69 ? -0.914 4.370 10.366 1.00 94.94 69 TRP A CA 1
ATOM 577 C C . TRP A 1 69 ? -2.202 3.675 9.904 1.00 94.94 69 TRP A C 1
ATOM 579 O O . TRP A 1 69 ? -3.273 3.976 10.429 1.00 94.94 69 TRP A O 1
ATOM 589 N N . ALA A 1 70 ? -2.094 2.705 8.991 1.00 94.00 70 ALA A N 1
ATOM 590 C CA . ALA A 1 70 ? -3.229 1.921 8.516 1.00 94.00 70 ALA A CA 1
ATOM 591 C C . ALA A 1 70 ? -3.938 1.193 9.669 1.00 94.00 70 ALA A C 1
ATOM 593 O O . ALA A 1 70 ? -5.159 1.271 9.786 1.00 94.00 70 ALA A O 1
ATOM 594 N N . GLN A 1 71 ? -3.173 0.558 10.563 1.00 94.00 71 GLN A N 1
ATOM 595 C CA . GLN A 1 71 ? -3.703 -0.130 11.740 1.00 94.00 71 GLN A CA 1
ATOM 596 C C . GLN A 1 71 ? -4.518 0.804 12.633 1.00 94.00 71 GLN A C 1
ATOM 598 O O . GLN A 1 71 ? -5.630 0.459 13.034 1.00 94.00 71 GLN A O 1
ATOM 603 N N . VAL A 1 72 ? -3.983 1.992 12.924 1.00 93.31 72 VAL A N 1
ATOM 604 C CA . VAL A 1 72 ? -4.676 2.995 13.738 1.00 93.31 72 VAL A CA 1
ATOM 605 C C . VAL A 1 72 ? -5.970 3.434 13.056 1.00 93.31 72 VAL A C 1
ATOM 607 O O . VAL A 1 72 ? -7.015 3.414 13.698 1.00 93.31 72 VAL A O 1
ATOM 610 N N . LYS A 1 73 ? -5.926 3.763 11.758 1.00 91.81 73 LYS A N 1
ATOM 611 C CA . LYS A 1 73 ? -7.092 4.262 11.010 1.00 91.81 73 LYS A CA 1
ATOM 612 C C . LYS A 1 73 ? -8.220 3.243 10.885 1.00 91.81 73 LYS A C 1
ATOM 614 O O . LYS A 1 73 ? -9.382 3.619 11.000 1.00 91.81 73 LYS A O 1
ATOM 619 N N . VAL A 1 74 ? -7.887 1.973 10.662 1.00 90.06 74 VAL A N 1
ATOM 620 C CA . VAL A 1 74 ? -8.881 0.894 10.566 1.00 90.06 74 VAL A CA 1
ATOM 621 C C . VAL A 1 74 ? -9.457 0.549 11.943 1.00 90.06 74 VAL A C 1
ATOM 623 O O . VAL A 1 74 ? -10.637 0.242 12.045 1.00 90.06 74 VAL A O 1
ATOM 626 N N . SER A 1 75 ? -8.664 0.642 13.016 1.00 86.06 75 SER A N 1
ATOM 627 C CA . SER A 1 75 ? -9.134 0.310 14.372 1.00 86.06 75 SER A CA 1
ATOM 628 C C . SER A 1 75 ? -9.950 1.432 15.024 1.00 86.06 75 SER A C 1
ATOM 630 O O . SER A 1 75 ? -10.811 1.158 15.855 1.00 86.06 75 SER A O 1
ATOM 632 N N . SER A 1 76 ? -9.674 2.700 14.689 1.00 75.19 76 SER A N 1
ATOM 633 C CA . SER A 1 76 ? -10.374 3.862 15.262 1.00 75.19 76 SER A CA 1
ATOM 634 C C . SER A 1 76 ? -11.784 4.061 14.709 1.00 75.19 76 SER A C 1
ATOM 636 O O . SER A 1 76 ? -12.621 4.695 15.343 1.00 75.19 76 SER A O 1
ATOM 638 N N . GLU A 1 77 ? -12.037 3.546 13.513 1.00 63.22 77 GLU A N 1
ATOM 639 C CA . GLU A 1 77 ? -13.303 3.656 12.801 1.00 63.22 77 GLU A CA 1
ATOM 640 C C . GLU A 1 77 ? -13.786 2.221 12.598 1.00 63.22 77 GLU A C 1
ATOM 642 O O . GLU A 1 77 ? -13.465 1.633 11.579 1.00 63.22 77 GLU A O 1
ATOM 647 N N . GLY A 1 78 ? -14.437 1.622 13.604 1.00 53.00 78 GLY A N 1
ATOM 648 C CA . GLY A 1 78 ? -14.788 0.194 13.620 1.00 53.00 78 GLY A CA 1
ATOM 649 C C . GLY A 1 78 ? -15.544 -0.269 12.369 1.00 53.00 78 GLY A C 1
ATOM 650 O O . GLY A 1 78 ? -16.769 -0.157 12.312 1.00 53.00 78 GLY A O 1
ATOM 651 N N . VAL A 1 79 ? -14.795 -0.775 11.386 1.00 51.81 79 VAL A N 1
ATOM 652 C CA . VAL A 1 79 ? -15.271 -1.466 10.177 1.00 51.81 79 VAL A CA 1
ATOM 653 C C . VAL A 1 79 ? -15.315 -2.963 10.437 1.00 51.81 79 VAL A C 1
ATOM 655 O O . VAL A 1 79 ? -14.351 -3.483 11.042 1.00 51.81 79 VAL A O 1
#

pLDDT: mean 90.66, std 8.22, range [51.81, 96.69]

Foldseek 3Di:
DLQPPDWDWFQQDDPRDIDTDDDDDDPDPDDDQDQDPVVNGGPDDDDDDDDLVCVPVVDDPSCVVVSVVVVCSCVVRPD